Protein AF-A0A8T5T7B0-F1 (afdb_monomer_lite)

Structure (mmCIF, N/CA/C/O backbone):
da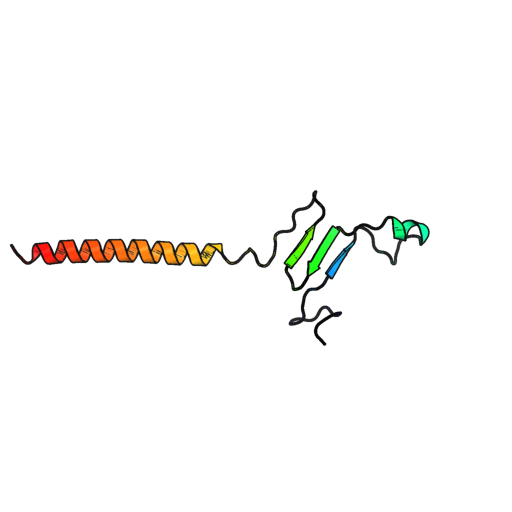ta_AF-A0A8T5T7B0-F1
#
_entry.id   AF-A0A8T5T7B0-F1
#
loop_
_atom_site.group_PDB
_atom_site.id
_atom_site.type_symbol
_atom_site.label_atom_id
_atom_site.label_alt_id
_atom_site.label_comp_id
_atom_site.label_asym_id
_atom_site.label_entity_id
_atom_site.label_seq_id
_atom_site.pdbx_PDB_ins_code
_atom_site.Cartn_x
_atom_site.Cartn_y
_atom_site.Cartn_z
_atom_site.occupancy
_atom_site.B_iso_or_equiv
_atom_site.auth_seq_id
_atom_site.auth_comp_id
_atom_site.auth_asym_id
_atom_site.auth_atom_id
_atom_site.pdbx_PDB_model_num
ATOM 1 N N . ASP A 1 1 ? -16.181 -8.690 -8.550 1.00 54.94 1 ASP A N 1
ATOM 2 C CA . ASP A 1 1 ? -15.740 -7.516 -9.339 1.00 54.94 1 ASP A CA 1
ATOM 3 C C . ASP A 1 1 ? -15.171 -6.371 -8.484 1.00 54.94 1 ASP A C 1
ATOM 5 O O . ASP A 1 1 ? -15.369 -5.206 -8.807 1.00 54.94 1 ASP A O 1
ATOM 9 N N . TYR A 1 2 ? -14.433 -6.669 -7.403 1.00 56.06 2 TYR A N 1
ATOM 10 C CA . TYR A 1 2 ? -13.985 -5.664 -6.414 1.00 56.06 2 TYR A CA 1
ATOM 11 C C . TYR A 1 2 ? -12.467 -5.409 -6.394 1.00 56.06 2 TYR A C 1
ATOM 13 O O . TYR A 1 2 ? -12.001 -4.647 -5.552 1.00 56.06 2 TYR A O 1
ATOM 21 N N . ILE A 1 3 ? -11.708 -6.021 -7.308 1.00 56.19 3 ILE A N 1
ATOM 22 C CA . ILE A 1 3 ? -10.240 -5.941 -7.376 1.00 56.19 3 ILE A CA 1
ATOM 23 C C . ILE A 1 3 ? -9.799 -5.451 -8.761 1.00 56.19 3 ILE A C 1
ATOM 25 O O . ILE A 1 3 ? -10.419 -5.811 -9.762 1.00 56.19 3 ILE A O 1
ATOM 29 N N . GLY A 1 4 ? -8.736 -4.643 -8.823 1.00 56.06 4 GLY A N 1
ATOM 30 C CA . GLY A 1 4 ? -8.051 -4.305 -10.081 1.00 56.06 4 GLY A CA 1
ATOM 31 C C . GLY A 1 4 ? -8.412 -2.977 -10.766 1.00 56.06 4 GLY A C 1
ATOM 32 O O . GLY A 1 4 ? -8.085 -2.811 -11.936 1.00 56.06 4 GLY A O 1
ATOM 33 N N . SER A 1 5 ? -9.050 -2.014 -10.088 1.00 62.28 5 SER A N 1
ATOM 34 C CA . SER A 1 5 ? -9.273 -0.660 -10.639 1.00 62.28 5 SER A CA 1
ATOM 35 C C . SER A 1 5 ? -9.358 0.404 -9.540 1.00 62.28 5 SER A C 1
ATOM 37 O O . SER A 1 5 ? -10.016 0.169 -8.525 1.00 62.28 5 SER A O 1
ATOM 39 N N . PHE A 1 6 ? -8.788 1.591 -9.771 1.00 62.28 6 PHE A N 1
ATOM 40 C CA . PHE A 1 6 ? -8.892 2.747 -8.870 1.00 62.28 6 PHE A CA 1
ATOM 41 C C . PHE A 1 6 ? -10.244 3.461 -9.022 1.00 62.28 6 PHE A C 1
ATOM 43 O O . PHE A 1 6 ? -10.347 4.498 -9.672 1.00 62.28 6 PHE A O 1
ATOM 50 N N . GLU A 1 7 ? -11.294 2.902 -8.422 1.00 67.62 7 GLU A N 1
ATOM 51 C CA . GLU A 1 7 ? 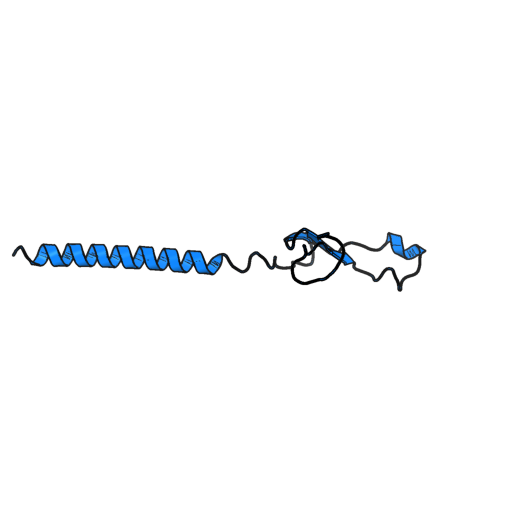-12.623 3.523 -8.356 1.00 67.62 7 GLU A CA 1
ATOM 52 C C . GLU A 1 7 ? -13.087 3.643 -6.902 1.00 67.62 7 GLU A C 1
ATOM 54 O O . GLU A 1 7 ? -12.815 2.778 -6.065 1.00 67.62 7 GLU A O 1
ATOM 59 N N . VAL A 1 8 ? -13.818 4.718 -6.602 1.00 66.94 8 VAL A N 1
ATOM 60 C CA . VAL A 1 8 ? -14.407 4.943 -5.277 1.00 66.94 8 VAL A CA 1
ATOM 61 C C . VAL A 1 8 ? -15.360 3.789 -4.941 1.00 66.94 8 VAL A C 1
ATOM 63 O O . VAL A 1 8 ? -16.277 3.499 -5.705 1.00 66.94 8 VAL A O 1
ATOM 66 N N . GLY A 1 9 ? -15.150 3.141 -3.791 1.00 67.38 9 GLY A N 1
ATOM 67 C CA . GLY A 1 9 ? -15.964 2.012 -3.317 1.00 67.38 9 GLY A CA 1
ATOM 68 C C . GLY A 1 9 ? -15.373 0.617 -3.568 1.00 67.38 9 GLY A C 1
ATOM 69 O O . GLY A 1 9 ? -15.971 -0.366 -3.132 1.00 67.38 9 GLY A O 1
ATOM 70 N N . LYS A 1 10 ? -14.208 0.510 -4.222 1.00 70.75 10 LYS A N 1
ATOM 71 C CA . LYS A 1 10 ? -13.440 -0.744 -4.345 1.00 70.75 10 LYS A CA 1
ATOM 72 C C . LYS A 1 10 ? -12.349 -0.846 -3.276 1.00 70.75 10 LYS A C 1
ATOM 74 O O . LYS A 1 10 ? -11.977 0.155 -2.664 1.00 70.75 10 LYS A O 1
ATOM 79 N N . TYR A 1 11 ? -11.851 -2.062 -3.039 1.00 67.12 11 TYR A N 1
ATOM 80 C CA . TYR A 1 11 ? -10.725 -2.264 -2.129 1.00 67.12 11 TYR A CA 1
ATOM 81 C C . TYR A 1 11 ? -9.473 -1.594 -2.700 1.00 67.12 11 TYR A C 1
ATOM 83 O O . TYR A 1 11 ? -9.136 -1.771 -3.871 1.00 67.12 11 TYR A O 1
ATOM 91 N N . ALA A 1 12 ? -8.800 -0.801 -1.865 1.00 71.56 12 ALA A N 1
ATOM 92 C CA . ALA A 1 12 ? -7.519 -0.200 -2.204 1.00 71.56 12 ALA A CA 1
ATOM 93 C C . ALA A 1 12 ? -6.412 -1.252 -2.047 1.00 71.56 12 ALA A C 1
ATOM 95 O O . ALA A 1 12 ? -5.715 -1.286 -1.033 1.00 71.56 12 ALA A O 1
ATOM 96 N N . ASP A 1 13 ? -6.304 -2.125 -3.049 1.00 84.12 13 ASP A N 1
ATOM 97 C CA . ASP A 1 13 ? -5.226 -3.102 -3.192 1.00 84.12 13 ASP A CA 1
ATOM 98 C C . ASP A 1 13 ? -4.183 -2.532 -4.155 1.00 84.12 13 ASP A C 1
ATOM 100 O O . ASP A 1 13 ? -4.413 -2.454 -5.365 1.00 84.12 13 ASP A O 1
ATOM 104 N N . LEU A 1 14 ? -3.050 -2.076 -3.622 1.00 88.88 14 LEU A N 1
ATOM 105 C CA . LEU A 1 14 ? -2.013 -1.423 -4.419 1.00 88.88 14 LEU A CA 1
ATOM 106 C C . LEU A 1 14 ? -0.611 -1.658 -3.867 1.00 88.88 14 LEU A C 1
ATOM 108 O O . LEU A 1 14 ? -0.409 -1.950 -2.687 1.00 88.88 14 LEU A O 1
ATOM 112 N N . ILE A 1 15 ? 0.367 -1.461 -4.747 1.00 92.12 15 ILE A N 1
ATOM 113 C CA . ILE A 1 15 ? 1.782 -1.398 -4.397 1.00 92.12 15 ILE A CA 1
ATOM 114 C C . ILE A 1 15 ? 2.388 -0.099 -4.916 1.00 92.12 15 ILE A C 1
ATOM 116 O O . ILE A 1 15 ? 1.979 0.419 -5.955 1.00 92.12 15 ILE A O 1
ATOM 120 N N . VAL A 1 16 ? 3.390 0.405 -4.204 1.00 91.69 16 VAL A N 1
ATOM 121 C CA . VAL A 1 16 ? 4.236 1.513 -4.664 1.00 91.69 16 VAL A CA 1
ATOM 122 C C . VAL A 1 16 ? 5.623 0.961 -4.944 1.00 91.69 16 VAL A C 1
ATOM 124 O O . VAL A 1 16 ? 6.187 0.256 -4.108 1.00 91.69 16 VAL A O 1
ATOM 127 N N . LEU A 1 17 ? 6.166 1.274 -6.116 1.00 94.62 17 LEU A N 1
ATOM 128 C CA . LEU A 1 17 ? 7.487 0.839 -6.562 1.00 94.62 17 LEU A CA 1
ATOM 129 C C . LEU A 1 17 ? 8.471 2.009 -6.503 1.00 94.62 17 LEU A C 1
ATOM 131 O O . LEU A 1 17 ? 8.088 3.158 -6.714 1.00 94.62 17 LEU A O 1
ATOM 135 N N . ASN A 1 18 ? 9.747 1.718 -6.256 1.00 94.38 18 ASN A N 1
ATOM 136 C CA . ASN A 1 18 ? 10.800 2.741 -6.241 1.00 94.38 18 ASN A CA 1
ATOM 137 C C . ASN A 1 18 ? 11.213 3.241 -7.638 1.00 94.38 18 ASN A C 1
ATOM 139 O O . ASN A 1 18 ? 11.954 4.217 -7.743 1.00 94.38 18 ASN A O 1
ATOM 143 N N . LYS A 1 19 ? 10.774 2.558 -8.696 1.00 95.19 19 LYS A N 1
ATOM 144 C CA . LYS A 1 19 ? 11.042 2.876 -10.100 1.00 95.19 19 LYS A CA 1
ATOM 145 C C . LYS A 1 19 ? 9.791 2.591 -10.926 1.00 95.19 19 LYS A C 1
ATOM 147 O O . LYS A 1 19 ? 9.021 1.693 -10.586 1.00 95.19 19 LYS A O 1
ATOM 152 N N . ASP A 1 20 ? 9.631 3.318 -12.026 1.00 95.38 20 ASP A N 1
ATOM 153 C CA . ASP A 1 20 ? 8.591 3.038 -13.012 1.00 95.38 20 ASP A CA 1
ATOM 154 C C . ASP A 1 20 ? 9.075 1.940 -13.984 1.00 95.38 20 ASP A C 1
ATOM 156 O O . ASP A 1 20 ? 10.002 2.189 -14.763 1.00 95.38 20 ASP A O 1
ATOM 160 N N . PRO A 1 21 ? 8.468 0.737 -13.970 1.00 94.12 21 PRO A N 1
ATOM 161 C CA . PRO A 1 21 ? 8.869 -0.371 -14.835 1.00 94.12 21 PRO A CA 1
ATOM 162 C C . PRO A 1 21 ? 8.700 -0.081 -16.332 1.00 94.12 21 PRO A C 1
ATOM 164 O O . PRO A 1 21 ? 9.283 -0.793 -17.141 1.00 94.12 21 PRO A O 1
ATOM 167 N N . LEU A 1 22 ? 7.924 0.939 -16.715 1.00 95.69 22 LEU A N 1
ATOM 168 C CA . LEU A 1 22 ? 7.682 1.292 -18.116 1.00 95.69 22 LEU A CA 1
ATOM 169 C C . LEU A 1 22 ? 8.744 2.232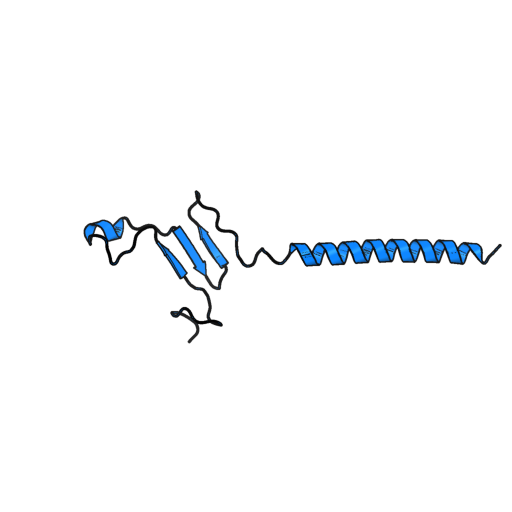 -18.698 1.00 95.69 22 LEU A C 1
ATOM 171 O O . LEU A 1 22 ? 8.724 2.507 -19.896 1.00 95.69 22 LEU A O 1
ATOM 175 N N . THR A 1 23 ? 9.654 2.743 -17.864 1.00 96.75 23 THR A N 1
ATOM 176 C CA . THR A 1 23 ? 10.660 3.738 -18.277 1.00 96.75 23 THR A CA 1
ATOM 177 C C . THR A 1 23 ? 12.101 3.261 -18.131 1.00 96.75 23 THR A C 1
ATOM 179 O O . THR A 1 23 ? 12.999 3.873 -18.707 1.00 96.75 23 THR A O 1
ATOM 182 N N . ILE A 1 24 ? 12.340 2.185 -17.380 1.00 96.38 24 ILE A N 1
ATOM 183 C CA . ILE A 1 24 ? 13.683 1.642 -17.145 1.00 96.38 24 ILE A CA 1
ATOM 184 C C . ILE A 1 24 ? 14.051 0.559 -18.165 1.00 96.38 24 ILE A C 1
ATOM 186 O O . ILE A 1 24 ? 13.184 -0.019 -18.816 1.00 96.38 24 ILE A O 1
ATOM 190 N N . HIS A 1 25 ? 15.347 0.259 -18.285 1.00 96.69 25 HIS A N 1
ATOM 191 C CA . HIS A 1 25 ? 15.820 -0.843 -19.124 1.00 96.69 25 HIS A CA 1
ATOM 192 C C . HIS A 1 25 ? 15.364 -2.204 -18.569 1.00 96.69 25 HIS A C 1
ATOM 194 O O . HIS A 1 25 ? 15.262 -2.379 -17.353 1.00 96.69 25 HIS A O 1
ATOM 200 N N . GLU A 1 26 ? 15.145 -3.190 -19.442 1.00 94.00 26 GLU A N 1
ATOM 201 C CA . GLU A 1 26 ? 14.646 -4.520 -19.055 1.00 94.00 26 GLU A CA 1
ATOM 202 C C . GLU A 1 26 ? 15.545 -5.207 -18.012 1.00 94.00 26 GLU A C 1
ATOM 204 O O . GLU A 1 26 ? 15.055 -5.784 -17.040 1.00 94.00 26 GLU A O 1
ATOM 209 N N . ASP A 1 27 ? 16.864 -5.059 -18.148 1.00 96.19 27 ASP A N 1
ATOM 210 C CA . ASP A 1 27 ? 17.845 -5.603 -17.196 1.00 96.19 27 ASP A CA 1
ATOM 211 C C . ASP A 1 27 ? 17.703 -5.015 -15.781 1.00 96.19 27 ASP A C 1
ATOM 213 O O . ASP A 1 27 ? 18.064 -5.649 -14.785 1.00 96.19 27 ASP A O 1
ATOM 217 N N . GLU A 1 28 ? 17.152 -3.805 -15.666 1.00 96.00 28 GLU A N 1
ATOM 218 C CA . GLU A 1 28 ? 16.930 -3.140 -14.387 1.00 96.00 28 GLU A CA 1
ATOM 219 C C . GLU A 1 28 ? 15.614 -3.540 -13.715 1.00 96.00 28 GLU A C 1
ATOM 221 O O . GLU A 1 28 ? 15.448 -3.251 -12.527 1.00 96.00 28 GLU A O 1
ATOM 226 N N . LEU A 1 29 ? 14.701 -4.237 -14.402 1.00 94.75 29 LEU A N 1
ATOM 227 C CA . LEU A 1 29 ? 13.408 -4.651 -13.836 1.00 94.75 29 LEU A CA 1
ATOM 228 C C . LEU A 1 29 ? 13.580 -5.453 -12.543 1.00 94.75 29 LEU A C 1
ATOM 230 O O . LEU A 1 29 ? 12.845 -5.257 -11.577 1.00 94.75 29 LEU A O 1
ATOM 234 N N . ARG A 1 30 ? 14.616 -6.296 -12.471 1.00 94.25 30 ARG A N 1
ATOM 235 C CA . ARG A 1 30 ? 14.931 -7.088 -11.272 1.00 94.25 30 ARG A CA 1
ATOM 236 C C . ARG A 1 30 ? 15.392 -6.238 -10.079 1.00 94.25 30 ARG A C 1
ATOM 238 O O . ARG A 1 30 ? 15.371 -6.712 -8.948 1.00 94.25 30 ARG A O 1
ATOM 245 N N . THR A 1 31 ? 15.829 -5.004 -10.318 1.00 96.06 31 THR A N 1
ATOM 246 C CA . THR A 1 31 ? 16.294 -4.081 -9.269 1.00 96.06 31 THR A CA 1
ATOM 247 C C . THR A 1 31 ? 15.156 -3.284 -8.633 1.00 96.06 31 THR A C 1
ATOM 249 O O . THR A 1 31 ? 15.370 -2.620 -7.615 1.00 96.06 31 THR A O 1
ATOM 252 N N . ILE A 1 32 ? 13.953 -3.330 -9.220 1.00 96.19 32 ILE A N 1
ATOM 253 C CA . ILE A 1 32 ? 12.782 -2.660 -8.663 1.00 96.19 32 ILE A CA 1
ATOM 254 C C . ILE A 1 32 ? 12.469 -3.267 -7.299 1.00 96.19 32 ILE A C 1
ATOM 256 O O . ILE A 1 32 ? 12.449 -4.482 -7.118 1.00 96.19 32 ILE A O 1
ATOM 260 N N . SER A 1 33 ? 12.212 -2.396 -6.334 1.00 95.19 33 SER A N 1
ATOM 261 C CA . SER A 1 33 ? 11.808 -2.782 -4.994 1.00 95.19 33 SER A CA 1
ATOM 262 C C . SER A 1 33 ? 10.448 -2.193 -4.642 1.00 95.19 33 SER A C 1
ATOM 264 O O . SER A 1 33 ? 10.116 -1.069 -5.026 1.00 95.19 33 SER A O 1
ATOM 266 N N . VAL A 1 34 ? 9.670 -2.960 -3.880 1.00 93.81 34 VAL A N 1
ATOM 267 C CA . VAL A 1 34 ? 8.380 -2.522 -3.342 1.00 93.81 34 VAL A CA 1
ATOM 268 C C . VAL A 1 34 ? 8.632 -1.602 -2.151 1.00 93.81 34 VAL A C 1
ATOM 270 O O . VAL A 1 34 ? 9.353 -1.968 -1.229 1.00 93.81 34 VAL A O 1
ATOM 273 N N . MET A 1 35 ? 8.045 -0.409 -2.167 1.00 93.88 35 MET A N 1
ATOM 274 C CA . MET A 1 35 ? 8.134 0.576 -1.085 1.00 93.88 35 MET A CA 1
ATOM 275 C C . MET A 1 35 ? 6.954 0.498 -0.115 1.00 93.88 35 MET A C 1
ATOM 277 O O . MET A 1 35 ? 7.122 0.741 1.077 1.00 93.88 35 MET A O 1
ATOM 281 N N . LEU A 1 36 ? 5.766 0.172 -0.627 1.00 92.69 36 LEU A N 1
ATOM 282 C CA . LEU A 1 36 ? 4.517 0.086 0.128 1.00 92.69 36 LEU A CA 1
ATOM 283 C C . LEU A 1 36 ? 3.663 -1.034 -0.463 1.00 92.69 36 LEU A C 1
ATOM 285 O O . LEU A 1 36 ? 3.571 -1.149 -1.684 1.00 92.69 36 LEU A O 1
ATOM 289 N N . THR A 1 37 ? 3.028 -1.829 0.393 1.00 91.94 37 THR A N 1
ATOM 290 C CA . THR A 1 37 ? 1.931 -2.733 0.023 1.00 91.94 37 THR A CA 1
ATOM 291 C C . THR A 1 37 ? 0.719 -2.392 0.868 1.00 91.94 37 THR A C 1
ATOM 293 O O . THR A 1 37 ? 0.800 -2.385 2.098 1.00 91.94 37 THR A O 1
ATOM 296 N N . MET A 1 38 ? -0.394 -2.120 0.198 1.00 89.38 38 MET A N 1
ATOM 297 C CA . MET A 1 38 ? -1.677 -1.860 0.826 1.00 89.38 38 MET A CA 1
ATOM 298 C C . MET A 1 38 ? -2.679 -2.916 0.373 1.00 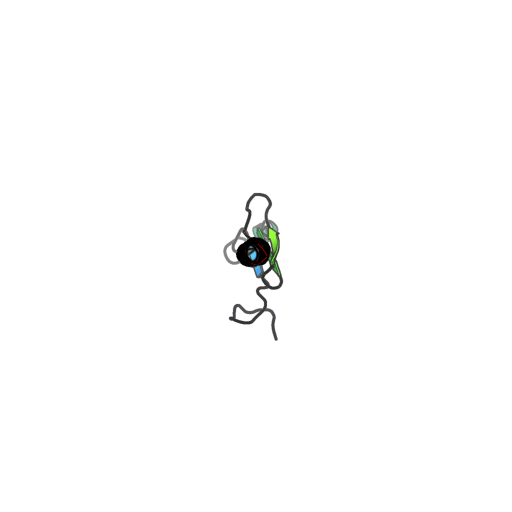89.38 38 MET A C 1
ATOM 300 O O . MET A 1 38 ? -2.801 -3.170 -0.826 1.00 89.38 38 MET A O 1
ATOM 304 N N . VAL A 1 39 ? -3.375 -3.525 1.331 1.00 88.69 39 VAL A N 1
ATOM 305 C CA . VAL A 1 39 ? -4.416 -4.528 1.086 1.00 88.69 39 VAL A CA 1
ATOM 306 C C . VAL A 1 39 ? -5.679 -4.086 1.810 1.00 88.69 39 VAL A C 1
ATOM 308 O O . VAL A 1 39 ? -5.661 -3.810 3.009 1.00 88.69 39 VAL A O 1
ATOM 311 N N . GLY A 1 40 ? -6.782 -3.956 1.078 1.00 83.19 40 GLY A N 1
ATOM 312 C CA . GLY A 1 40 ? -8.059 -3.507 1.624 1.00 83.19 40 GLY A CA 1
ATOM 313 C C . GLY A 1 40 ? -7.999 -2.130 2.293 1.00 83.19 40 GLY A C 1
ATOM 314 O O . GLY A 1 40 ? -8.780 -1.871 3.208 1.00 83.19 40 GLY A O 1
ATOM 315 N N . GLY A 1 41 ? -7.075 -1.257 1.875 1.00 82.12 41 GLY A N 1
ATOM 316 C CA . GLY A 1 41 ? -6.870 0.065 2.478 1.00 82.12 41 GLY A CA 1
ATOM 317 C C . GLY A 1 41 ? -5.977 0.103 3.724 1.00 82.12 41 GLY A C 1
ATOM 318 O O . GLY A 1 41 ? -5.826 1.177 4.300 1.00 82.12 41 GLY A O 1
ATOM 319 N N . LYS A 1 42 ? -5.381 -1.024 4.136 1.00 85.19 42 LYS A N 1
ATOM 320 C CA . LYS A 1 42 ? -4.431 -1.101 5.258 1.00 85.19 42 LYS A CA 1
ATOM 321 C C . LYS A 1 42 ? -3.011 -1.323 4.772 1.00 85.19 42 LYS A C 1
ATOM 323 O O . LYS A 1 42 ? -2.793 -2.064 3.815 1.00 85.19 42 LYS A O 1
ATOM 328 N N . THR A 1 43 ? -2.050 -0.705 5.446 1.00 89.25 43 THR A N 1
ATOM 329 C CA . THR A 1 43 ? -0.626 -0.876 5.142 1.00 89.25 43 THR A CA 1
ATOM 330 C C . THR A 1 43 ? -0.119 -2.198 5.723 1.00 89.25 43 THR A C 1
ATOM 332 O O . THR A 1 43 ? 0.043 -2.320 6.932 1.00 89.25 43 THR A O 1
ATOM 335 N N . GLU A 1 44 ? 0.167 -3.177 4.861 1.00 91.56 44 GLU A N 1
ATOM 336 C CA . GLU A 1 44 ? 0.681 -4.505 5.253 1.00 91.56 44 GLU A CA 1
ATOM 337 C C . GLU A 1 44 ? 2.214 -4.579 5.197 1.00 91.56 44 GLU A C 1
ATOM 339 O O . GLU A 1 44 ? 2.854 -5.340 5.922 1.00 91.56 44 GLU A O 1
ATOM 344 N N . TYR A 1 45 ? 2.828 -3.768 4.336 1.00 91.56 45 TYR A N 1
ATOM 345 C CA . TYR A 1 45 ? 4.277 -3.647 4.244 1.00 91.56 45 TYR A CA 1
ATOM 346 C C . TYR A 1 45 ? 4.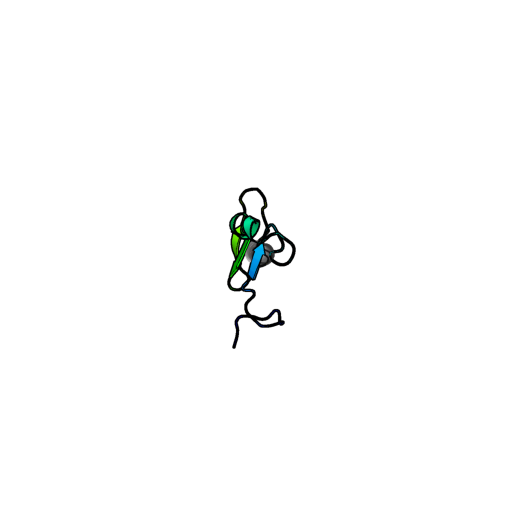662 -2.210 3.924 1.00 91.56 45 TYR A C 1
ATOM 348 O O . TYR A 1 45 ? 4.080 -1.598 3.030 1.00 91.56 45 TYR A O 1
ATOM 356 N N . GLN A 1 46 ? 5.695 -1.707 4.592 1.00 91.81 46 GLN A N 1
ATOM 357 C CA . GLN A 1 46 ? 6.342 -0.448 4.245 1.00 91.81 46 GLN A CA 1
ATOM 358 C C . GLN A 1 46 ? 7.858 -0.588 4.349 1.00 91.81 46 GLN A C 1
ATOM 360 O O . GLN A 1 46 ? 8.382 -1.303 5.209 1.00 91.81 46 GLN A O 1
ATOM 365 N N . TRP A 1 47 ? 8.565 0.122 3.480 1.00 91.62 47 TRP A N 1
ATOM 366 C CA . TRP A 1 47 ? 10.015 0.191 3.524 1.00 91.62 47 TRP A CA 1
ATOM 367 C C . TRP A 1 47 ? 10.482 0.797 4.865 1.00 91.62 47 TRP A C 1
ATOM 369 O O . TRP A 1 47 ? 10.006 1.871 5.231 1.00 91.62 47 TRP A O 1
ATOM 379 N N . PRO A 1 48 ? 11.436 0.186 5.599 1.00 85.81 48 PRO A N 1
ATOM 380 C CA . PRO A 1 48 ? 11.742 0.561 6.989 1.00 85.81 48 PRO A CA 1
ATOM 381 C C . PRO A 1 48 ? 12.127 2.028 7.214 1.00 85.81 48 PRO A C 1
ATOM 383 O O . PRO A 1 48 ? 11.925 2.568 8.297 1.00 85.81 48 PRO A O 1
ATOM 386 N N . THR A 1 49 ? 12.707 2.676 6.202 1.00 83.81 49 THR A N 1
ATOM 387 C CA . THR A 1 49 ? 13.155 4.074 6.281 1.00 83.81 49 THR A CA 1
ATOM 388 C C . THR A 1 49 ? 12.050 5.094 6.003 1.00 83.81 49 THR A C 1
ATOM 390 O O . THR A 1 49 ? 12.319 6.289 6.082 1.00 83.81 49 THR A O 1
ATOM 393 N N . HIS A 1 50 ? 10.831 4.659 5.668 1.00 78.19 50 HIS A N 1
ATOM 394 C CA . HIS A 1 50 ? 9.705 5.544 5.389 1.00 78.19 50 HIS A CA 1
ATOM 395 C C . HIS A 1 50 ? 8.454 5.055 6.124 1.00 78.19 50 HIS A C 1
ATOM 397 O O . HIS A 1 50 ? 7.942 3.971 5.859 1.00 78.19 50 HIS A O 1
ATOM 403 N N . ILE A 1 51 ? 7.959 5.862 7.062 1.00 79.56 51 ILE A N 1
ATOM 404 C CA . ILE A 1 51 ? 6.733 5.554 7.802 1.00 79.56 51 ILE A CA 1
ATOM 405 C C . ILE A 1 51 ? 5.583 6.227 7.061 1.00 79.56 51 ILE A C 1
ATOM 407 O O . ILE A 1 51 ? 5.541 7.457 6.975 1.00 79.56 51 ILE A O 1
ATOM 411 N N . TYR A 1 52 ? 4.665 5.431 6.522 1.00 73.62 52 TYR A N 1
ATOM 412 C CA . TYR A 1 52 ? 3.412 5.936 5.978 1.00 73.62 52 TYR A CA 1
ATOM 413 C C . TYR A 1 52 ? 2.330 5.734 7.041 1.00 73.62 52 TYR A C 1
ATOM 415 O O . TYR A 1 52 ? 2.081 4.592 7.424 1.00 73.62 52 TYR A O 1
ATOM 423 N N . PRO A 1 53 ? 1.716 6.808 7.567 1.00 72.56 53 PRO A N 1
ATOM 424 C CA . PRO A 1 53 ? 0.665 6.660 8.564 1.00 72.56 53 PRO A CA 1
ATOM 425 C C . PRO A 1 53 ? -0.504 5.881 7.958 1.00 72.56 53 PRO A C 1
ATOM 427 O O . PRO A 1 53 ? -0.924 6.173 6.835 1.00 72.56 53 PRO A O 1
ATOM 430 N N . ASP A 1 54 ? -1.019 4.895 8.693 1.00 70.69 54 ASP A N 1
ATOM 431 C CA . ASP A 1 54 ? -2.201 4.153 8.266 1.00 70.69 54 ASP A CA 1
ATOM 432 C C . ASP A 1 54 ? -3.394 5.131 8.212 1.00 70.69 54 ASP A C 1
ATOM 434 O O . ASP A 1 54 ? -3.741 5.745 9.230 1.00 70.69 54 ASP A O 1
ATOM 438 N N . PRO A 1 55 ? -4.036 5.315 7.044 1.00 65.38 55 PRO A N 1
ATOM 439 C CA . PRO A 1 55 ? -5.170 6.227 6.913 1.00 65.38 55 PRO A CA 1
ATOM 440 C C . PRO A 1 55 ? -6.383 5.800 7.759 1.00 65.38 55 PRO A C 1
ATOM 442 O O . PRO A 1 55 ? -7.268 6.614 8.019 1.00 65.38 55 PRO A O 1
ATOM 445 N N . SER A 1 56 ? -6.440 4.545 8.211 1.00 63.28 56 SER A N 1
ATOM 446 C CA . SER A 1 56 ? -7.477 4.039 9.111 1.00 63.28 56 SER A CA 1
ATOM 447 C C . SER A 1 56 ? -7.196 4.306 10.599 1.00 63.28 56 SER A C 1
ATOM 449 O O . SER A 1 56 ? -8.141 4.366 11.392 1.00 63.28 56 SER A O 1
ATOM 451 N N . GLU A 1 57 ? -5.945 4.578 10.994 1.00 63.31 57 GLU A N 1
ATOM 452 C CA . GLU A 1 57 ? -5.585 4.890 12.389 1.00 63.31 57 GLU A CA 1
ATOM 453 C C . GLU A 1 57 ? -6.063 6.279 12.850 1.00 63.31 57 GLU A C 1
ATOM 455 O O . GLU A 1 57 ? -6.109 6.569 14.048 1.00 63.31 57 GLU A O 1
ATOM 460 N N . THR A 1 58 ? -6.495 7.155 11.938 1.00 56.06 58 THR A N 1
ATOM 461 C CA . THR A 1 58 ? -6.775 8.567 12.257 1.00 56.06 58 THR A CA 1
ATOM 462 C C . THR A 1 58 ? -8.078 8.808 13.049 1.00 56.06 58 THR A C 1
ATOM 464 O O . THR A 1 58 ? -8.374 9.946 13.407 1.00 56.06 58 THR A O 1
ATOM 467 N N . THR A 1 59 ? -8.863 7.773 13.385 1.00 55.44 59 THR A N 1
ATOM 468 C CA . THR A 1 59 ? -10.241 7.958 13.907 1.00 55.44 59 THR A CA 1
ATOM 469 C C . THR A 1 59 ? -10.461 7.531 15.368 1.00 55.44 59 THR A C 1
ATOM 471 O O . THR A 1 59 ? -11.517 7.813 15.938 1.00 55.44 59 THR A O 1
ATOM 474 N N . GLN A 1 60 ? -9.494 6.889 16.035 1.00 54.84 60 GLN A N 1
ATOM 475 C CA . GLN A 1 60 ? -9.747 6.277 17.353 1.00 54.84 60 GLN A CA 1
ATOM 476 C C . GLN A 1 60 ? -9.528 7.213 18.561 1.00 54.84 60 GLN A C 1
ATOM 478 O O . GLN A 1 60 ? -10.033 6.949 19.655 1.00 54.84 60 GLN A O 1
ATOM 483 N N . THR A 1 61 ? -8.848 8.346 18.381 1.00 55.94 61 THR A N 1
ATOM 484 C CA . THR A 1 61 ? -8.522 9.283 19.475 1.00 55.94 61 THR A CA 1
ATOM 485 C C . THR A 1 61 ? -9.726 10.095 19.962 1.00 55.94 61 THR A C 1
ATOM 487 O O . THR A 1 61 ? -9.828 10.391 21.153 1.00 55.94 61 THR A O 1
ATOM 490 N N . ASN A 1 62 ? -10.690 10.396 19.088 1.00 60.38 62 ASN A N 1
ATOM 491 C CA . ASN A 1 62 ? -11.822 11.260 19.434 1.00 60.38 62 ASN A CA 1
ATOM 492 C C . ASN A 1 62 ? -12.864 10.557 20.319 1.00 60.38 62 ASN A C 1
ATOM 494 O O . ASN A 1 62 ? -13.363 11.153 21.271 1.00 60.38 62 ASN A O 1
ATOM 498 N N . LEU A 1 63 ? -13.163 9.275 20.075 1.00 68.38 63 LEU A N 1
ATOM 499 C CA . LEU A 1 63 ? -14.206 8.556 20.820 1.00 68.38 63 LEU A CA 1
ATOM 500 C C . LEU A 1 63 ? -13.830 8.338 22.300 1.00 68.38 63 LEU A C 1
ATOM 502 O O . LEU A 1 63 ? -14.675 8.466 23.187 1.00 68.38 63 LEU A O 1
ATOM 506 N N . SER A 1 64 ? -12.548 8.078 22.575 1.00 75.25 64 SER A N 1
ATOM 507 C CA . SER A 1 64 ? -12.016 7.908 23.936 1.00 75.25 64 SER A CA 1
ATOM 508 C C . SER A 1 64 ? -12.144 9.185 24.783 1.00 75.25 64 SER A C 1
ATOM 510 O O . SER A 1 64 ? -12.526 9.138 25.958 1.00 75.25 64 SER A O 1
ATOM 512 N N . LEU A 1 65 ? -11.910 10.354 24.177 1.00 79.38 65 LEU A N 1
ATOM 513 C CA . LEU A 1 65 ? -12.037 11.650 24.850 1.00 79.38 65 LEU A CA 1
ATOM 514 C C . LEU A 1 65 ? -13.491 11.959 25.243 1.00 79.38 65 LEU A C 1
ATOM 516 O O . LEU A 1 65 ? -13.745 12.427 26.352 1.00 79.38 65 LEU A O 1
ATOM 520 N N . PHE A 1 66 ? -14.467 11.640 24.387 1.00 82.94 66 PHE A N 1
ATOM 521 C CA . PHE A 1 66 ? -15.883 11.845 24.718 1.00 82.94 66 PHE A CA 1
ATOM 522 C C . PHE A 1 66 ? -16.366 10.915 25.837 1.00 82.94 66 PHE A C 1
ATOM 524 O O . PHE A 1 66 ? -17.080 11.359 26.737 1.00 82.94 66 PHE A O 1
ATOM 531 N N . ILE A 1 67 ? -15.947 9.644 25.823 1.00 83.88 67 ILE A N 1
ATOM 532 C CA . ILE A 1 67 ? -16.307 8.671 26.866 1.00 83.88 67 ILE A CA 1
ATOM 533 C C . ILE A 1 67 ? -15.724 9.085 28.226 1.00 83.88 67 ILE A C 1
ATOM 535 O O . ILE A 1 67 ? -16.422 9.035 29.241 1.00 83.88 67 ILE A O 1
ATOM 539 N N . THR A 1 68 ? -14.470 9.542 28.259 1.00 87.19 68 THR A N 1
ATOM 540 C CA . THR A 1 68 ? -13.826 10.003 29.501 1.00 87.19 68 THR A CA 1
ATOM 541 C C . THR A 1 68 ? -14.468 11.285 30.044 1.00 87.19 68 THR A C 1
ATOM 543 O O . THR A 1 68 ? -14.739 11.365 31.246 1.00 87.19 68 THR A O 1
ATOM 546 N N . LEU A 1 69 ? -14.817 12.248 29.182 1.00 89.25 69 LEU A N 1
ATOM 547 C CA . LEU A 1 69 ? -15.571 13.451 29.569 1.00 89.25 69 LEU A CA 1
ATOM 548 C C . LEU A 1 69 ? -16.959 13.118 30.135 1.00 89.25 69 LEU A C 1
ATOM 550 O O . LEU A 1 69 ? -17.348 13.655 31.177 1.00 89.25 69 LEU A O 1
ATOM 554 N N . LEU A 1 70 ? -17.689 12.195 29.502 1.00 91.25 70 LEU A N 1
ATOM 555 C CA . LEU A 1 70 ? -18.988 11.728 29.993 1.00 91.25 70 LEU A CA 1
ATOM 556 C C . LEU A 1 70 ? -18.868 11.068 31.370 1.00 91.25 70 LEU A C 1
ATOM 558 O O . LEU A 1 70 ? -19.629 11.415 32.274 1.00 91.25 70 LEU A O 1
ATOM 562 N N . ALA A 1 71 ? -17.885 10.189 31.573 1.00 92.75 71 ALA A N 1
ATOM 563 C CA . ALA A 1 71 ? -17.670 9.522 32.856 1.00 92.75 71 ALA A CA 1
ATOM 564 C C . ALA A 1 71 ? -17.358 10.517 33.990 1.00 92.75 71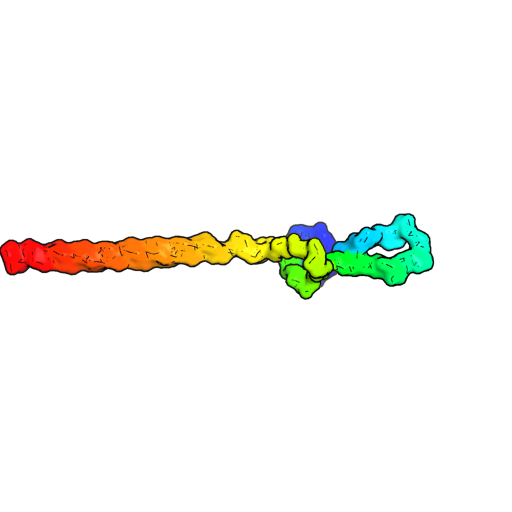 ALA A C 1
ATOM 566 O O . ALA A 1 71 ? -17.950 10.429 35.069 1.00 92.75 71 ALA A O 1
ATOM 567 N N . ILE A 1 72 ? -16.485 11.504 33.742 1.00 92.62 72 ILE A N 1
ATOM 568 C CA . ILE A 1 72 ? -16.150 12.548 34.725 1.00 92.62 72 ILE A CA 1
ATOM 569 C C . ILE A 1 72 ? -17.376 13.417 35.026 1.00 92.62 72 ILE A C 1
ATOM 571 O O . ILE A 1 72 ? -17.680 13.658 36.196 1.00 92.62 72 ILE A O 1
ATOM 575 N N . SER A 1 73 ? -18.118 13.846 34.000 1.00 90.00 73 SER A N 1
ATOM 576 C CA . SER A 1 73 ? -19.333 14.649 34.189 1.00 90.00 73 SER A CA 1
ATOM 577 C C . SER A 1 73 ? -20.387 13.904 35.016 1.00 90.00 73 SER A C 1
ATOM 579 O O . SER A 1 73 ? -20.922 14.457 35.977 1.00 90.00 73 SER A O 1
ATOM 581 N N . CYS A 1 74 ? -20.606 12.616 34.736 1.00 91.19 74 CYS A N 1
ATOM 582 C CA . CYS A 1 74 ? -21.529 11.765 35.477 1.00 91.19 74 CYS A CA 1
ATOM 583 C C . CYS A 1 74 ? -21.096 11.628 36.945 1.00 91.19 74 CYS A C 1
ATOM 585 O O . CYS A 1 74 ? -21.901 11.811 37.859 1.00 91.19 74 CYS A O 1
ATOM 587 N N . LEU A 1 75 ? -19.800 11.421 37.196 1.00 91.62 75 LEU A N 1
ATOM 588 C CA . LEU A 1 75 ? -19.244 11.333 38.546 1.00 91.62 75 LEU A CA 1
ATOM 589 C C . LEU A 1 75 ? -19.427 12.640 39.340 1.00 91.62 75 LEU A C 1
ATOM 591 O O . LEU A 1 75 ? -19.737 12.606 40.535 1.00 91.62 75 LEU A O 1
ATOM 595 N N . VAL A 1 76 ? -19.257 13.795 38.687 1.00 91.31 76 VAL A N 1
ATOM 596 C CA . VAL A 1 76 ? -19.489 15.123 39.279 1.00 91.31 76 VAL A CA 1
ATOM 597 C C . VAL A 1 76 ? -20.973 15.333 39.584 1.00 91.31 76 VAL A C 1
ATOM 599 O O . VAL A 1 76 ? -21.305 15.781 40.683 1.00 91.31 76 VAL A O 1
ATOM 602 N N . ILE A 1 77 ? -21.868 14.958 38.665 1.00 90.25 77 ILE A N 1
ATOM 603 C CA . ILE A 1 77 ? -23.323 15.054 38.844 1.00 90.25 77 ILE A CA 1
ATOM 604 C C . ILE A 1 77 ? -23.772 14.175 40.014 1.00 90.25 77 ILE A C 1
ATOM 606 O O . ILE A 1 77 ? -24.424 14.673 40.930 1.00 90.25 77 ILE A O 1
ATOM 610 N N . VAL A 1 78 ? -23.357 12.906 40.063 1.00 89.25 78 VAL A N 1
ATOM 611 C CA . VAL A 1 78 ? -23.682 11.985 41.165 1.00 89.25 78 VAL A CA 1
ATOM 612 C C . VAL A 1 78 ? -23.180 12.531 42.506 1.00 89.25 78 VAL A C 1
ATOM 614 O O . VAL A 1 78 ? -23.918 12.534 43.495 1.00 89.25 78 VAL A O 1
ATOM 617 N N . ARG A 1 79 ? -21.953 13.070 42.554 1.00 87.31 79 ARG A N 1
ATOM 618 C CA . ARG A 1 79 ? -21.418 13.721 43.762 1.00 87.31 79 ARG A CA 1
ATOM 619 C C . ARG A 1 79 ? -22.222 14.960 44.166 1.00 87.31 79 ARG A C 1
ATOM 621 O O . ARG A 1 79 ? -22.468 15.155 45.358 1.00 87.31 79 ARG A O 1
ATOM 628 N N . LYS A 1 80 ? -22.653 15.784 43.205 1.00 86.25 80 LYS A N 1
ATOM 629 C CA . LYS A 1 80 ? -23.465 16.985 43.455 1.00 86.25 80 LYS A CA 1
ATOM 630 C C . LYS A 1 80 ? -24.863 16.626 43.965 1.00 86.25 80 LYS A C 1
ATOM 632 O O . LYS A 1 80 ? -25.312 17.230 44.937 1.00 86.25 80 LYS A O 1
ATOM 637 N N . LEU A 1 81 ? -25.504 15.617 43.377 1.00 82.62 81 LEU A N 1
ATOM 638 C CA . LEU A 1 81 ? -26.811 15.106 43.801 1.00 82.62 81 LEU A CA 1
ATOM 639 C C . LEU A 1 81 ? -26.751 14.515 45.216 1.00 82.62 81 LEU A C 1
ATOM 641 O O . LEU A 1 81 ? -27.580 14.860 46.055 1.00 82.62 81 LEU A O 1
ATOM 645 N N . LYS A 1 82 ? -25.718 13.720 45.536 1.00 81.31 82 LYS A N 1
ATOM 646 C CA . LYS A 1 82 ? -25.517 13.181 46.893 1.00 81.31 82 LYS A CA 1
ATOM 647 C C . LYS A 1 82 ? -25.317 14.290 47.936 1.00 81.31 82 LYS A C 1
ATOM 649 O O . LYS A 1 82 ? -25.887 14.218 49.021 1.00 81.31 82 LYS A O 1
ATOM 654 N N . LYS A 1 83 ? -24.547 15.336 47.606 1.00 79.44 83 LYS A N 1
ATOM 655 C CA . LYS A 1 83 ? -24.307 16.485 48.500 1.00 79.44 83 LYS A CA 1
ATOM 656 C C . LYS A 1 83 ? -25.564 17.338 48.721 1.00 79.44 83 LYS A C 1
ATOM 658 O O . LYS A 1 83 ? -25.762 17.827 49.827 1.00 79.44 83 LYS A O 1
ATOM 663 N N . ASN A 1 84 ? -26.400 17.513 47.696 1.00 74.44 84 ASN A N 1
ATOM 664 C CA . ASN A 1 84 ? -27.640 18.287 47.801 1.00 74.44 84 ASN A CA 1
ATOM 665 C C . ASN A 1 84 ? -28.727 17.542 48.592 1.00 74.44 84 ASN A C 1
ATOM 667 O O . ASN A 1 84 ? -29.374 18.160 49.430 1.00 74.44 84 ASN A O 1
ATOM 671 N N . ASN A 1 85 ? -28.873 16.225 48.405 1.00 66.00 85 ASN A N 1
ATOM 672 C CA . ASN A 1 85 ? -29.829 15.422 49.177 1.00 66.00 85 ASN A CA 1
ATOM 673 C C . ASN A 1 85 ? -29.478 15.368 50.671 1.00 66.00 85 ASN A C 1
ATOM 675 O O . ASN A 1 85 ? -30.373 15.390 51.502 1.00 66.00 85 ASN A O 1
ATOM 679 N N . PHE A 1 86 ? -28.191 15.386 51.035 1.00 57.91 86 PHE A N 1
ATOM 680 C CA . PHE A 1 86 ? -27.772 15.465 52.442 1.00 57.91 86 PHE A CA 1
ATOM 681 C C . PHE A 1 86 ? -28.130 16.810 53.107 1.00 57.91 86 PHE A C 1
ATOM 683 O O . PHE A 1 86 ? -28.232 16.890 54.325 1.00 57.91 86 PHE A O 1
ATOM 690 N N . LYS A 1 87 ? -28.350 17.870 52.318 1.00 56.53 87 LYS A N 1
ATOM 691 C CA . LYS A 1 87 ? -28.679 19.214 52.815 1.00 56.53 87 LYS A CA 1
ATOM 692 C C . LYS A 1 87 ? -30.181 19.432 53.066 1.00 56.53 87 LYS A C 1
ATOM 694 O O . LYS A 1 87 ? -30.541 20.481 53.575 1.00 56.53 87 LYS A O 1
ATOM 699 N N . LEU A 1 88 ? -31.035 18.473 52.694 1.00 54.38 88 LEU A N 1
ATOM 700 C CA . LEU A 1 88 ? -32.492 18.499 52.909 1.00 54.38 88 LEU A CA 1
ATOM 701 C C . LEU A 1 88 ? -32.928 17.820 54.222 1.00 54.38 88 LEU A C 1
ATOM 703 O O . LEU A 1 88 ? -34.110 17.837 54.542 1.00 54.38 88 LEU A O 1
ATOM 707 N N . TYR A 1 89 ? -31.990 17.228 54.971 1.00 51.03 89 TYR A N 1
ATOM 708 C CA . TYR A 1 89 ? -32.255 16.498 56.221 1.00 51.03 89 TYR A CA 1
ATOM 709 C C . TYR A 1 89 ? -31.781 17.228 57.495 1.00 51.03 89 TYR A C 1
ATOM 711 O O . TYR A 1 89 ? -31.716 16.605 58.552 1.00 51.03 89 TYR A O 1
ATOM 719 N N . TYR A 1 90 ? -31.465 18.525 57.410 1.00 46.31 90 TYR A N 1
ATOM 720 C CA . TYR A 1 90 ? -31.150 19.388 58.556 1.00 46.31 90 TYR A CA 1
ATOM 721 C C . TYR A 1 90 ? -31.887 20.718 58.449 1.00 46.31 90 TYR A C 1
ATOM 723 O O . TYR A 1 90 ? -31.829 21.316 57.350 1.00 46.31 90 TYR A O 1
#

pLDDT: mean 80.26, std 14.51, range [46.31, 96.75]

Secondary structure (DSSP, 8-state):
--SSS--TTS---EEEESS-TTTS-GGGGGG--EEEEEETTEEEEE-TT--PPPTTGGGHHHHHHHHHHHHHHHHHHHHHHHHHHHTT--

Sequence (90 aa):
DYIGSFEVGKYADLIVLNKDPLTIHEDELRTISVMLTMVGGKTEYQWPTHIYPDPSETTQTNLSLFITLLAISCLVIVRKLKKNNFKLYY

Radius of gyration: 26.69 Å; chains: 1; bounding box: 50×27×78 Å

Foldseek 3Di:
DQDDDPDPPHFPFDWDKPDDPVPDDPVCPVVIDTAFTGTSQATPDHDPVDDDDRPVVPPDVVVVVVVVVVVVVVVVVVVVVVVVVVVVPD